Protein AF-A0A7X5N289-F1 (afdb_monomer)

Radius of gyration: 27.24 Å; Cα contacts (8 Å, |Δi|>4): 244; chains: 1; bounding box: 62×36×80 Å

Foldseek 3Di:
DLVVVVVVVDDLDVVVDPPVRSVVNVVVVDDVVVPDDDDDPDDDDKDKDKDKDKDWDDDPQKIKIKIKIKMKTKDKDKDKDWDWDWDDDDPDIDTPDIDIKIKMKIKIKMKMKMKMWMDHDPDIDIDMDIDMDIDMDMDMDD

Organism: Xanthomonas perforans (NCBI:txid442694)

pLDDT: mean 88.44, std 9.18, range [63.44, 98.38]

Solvent-accessible surface area (backbone atoms only — not comparable to full-atom values): 8383 Å² total; per-residue (Å²): 92,44,68,57,46,60,73,62,74,56,69,95,43,83,90,75,37,53,77,64,51,51,53,48,26,57,56,62,65,65,52,62,85,81,72,62,77,84,85,68,99,66,85,69,78,68,44,79,51,71,52,73,53,71,52,71,49,79,58,88,80,25,38,43,35,41,38,39,38,40,35,40,39,38,45,66,47,78,49,72,51,76,52,72,44,74,39,76,60,85,97,41,81,43,75,76,40,81,43,64,34,40,36,42,36,40,42,38,37,39,40,40,36,45,35,40,37,40,35,47,89,93,45,75,49,77,49,76,50,78,47,79,47,77,49,78,48,77,50,77,50,112

Nearest PDB structures (foldseek):
  6i97-assembly1_A  TM=5.816E-01  e=2.421E-02  Pseudomonas aeruginosa
  8b0g-assembly1_C  TM=4.126E-01  e=2.813E-03  Homo sapiens
  8egr-assembly1_J  TM=2.719E-01  e=1.502E-03  Staphylococcus phage Andhra
  8b0g-assembly1_B  TM=2.665E-01  e=1.691E-02  Homo sapiens
  6h03-assembly1_G  TM=2.920E-01  e=8.496E-02  Homo sapiens

Structure (mmCIF, N/CA/C/O backbone):
data_AF-A0A7X5N289-F1
#
_entry.id   AF-A0A7X5N289-F1
#
loop_
_atom_site.group_PDB
_atom_site.id
_atom_site.type_symbol
_atom_site.label_atom_id
_atom_site.label_alt_id
_atom_site.label_comp_id
_atom_site.label_asym_id
_atom_site.label_entity_id
_atom_site.label_seq_id
_atom_site.pdbx_PDB_ins_code
_atom_site.Cartn_x
_atom_site.Cartn_y
_atom_site.Cartn_z
_atom_site.occupancy
_atom_site.B_iso_or_equiv
_atom_site.auth_seq_id
_atom_site.auth_comp_id
_atom_site.auth_asym_id
_atom_site.auth_atom_id
_atom_site.pdbx_PDB_model_num
ATOM 1 N N . ALA A 1 1 ? 25.497 -12.164 5.743 1.00 77.75 1 ALA A N 1
ATOM 2 C CA . ALA A 1 1 ? 26.517 -11.374 5.020 1.00 77.75 1 ALA A CA 1
ATOM 3 C C . ALA A 1 1 ? 26.278 -9.872 5.138 1.00 77.75 1 ALA A C 1
ATOM 5 O O . ALA A 1 1 ? 26.993 -9.238 5.897 1.00 77.75 1 ALA A O 1
ATOM 6 N N . LEU A 1 2 ? 25.279 -9.290 4.454 1.00 82.00 2 LEU A N 1
ATOM 7 C CA . LEU A 1 2 ? 24.956 -7.862 4.608 1.00 82.00 2 LEU A CA 1
ATOM 8 C C . LEU A 1 2 ? 24.579 -7.494 6.050 1.00 82.00 2 LEU A C 1
ATOM 10 O O . LEU A 1 2 ? 25.126 -6.541 6.592 1.00 82.00 2 LEU A O 1
ATOM 14 N N . ARG A 1 3 ? 23.694 -8.274 6.689 1.00 83.56 3 ARG A N 1
ATOM 15 C CA . ARG A 1 3 ? 23.309 -8.067 8.097 1.00 83.56 3 ARG A CA 1
ATOM 16 C C . ARG A 1 3 ? 24.531 -8.075 9.023 1.00 83.56 3 ARG A C 1
ATOM 18 O O . ARG A 1 3 ? 24.671 -7.168 9.831 1.00 83.56 3 ARG A O 1
ATOM 25 N N . ASP A 1 4 ? 25.435 -9.031 8.840 1.00 85.25 4 ASP A N 1
ATOM 26 C CA . ASP A 1 4 ? 26.655 -9.162 9.652 1.00 85.25 4 ASP A CA 1
ATOM 27 C C . ASP A 1 4 ? 27.635 -8.002 9.396 1.00 85.25 4 ASP A C 1
ATOM 29 O O . ASP A 1 4 ? 28.264 -7.495 10.321 1.00 85.25 4 ASP A O 1
ATOM 33 N N . ALA A 1 5 ? 27.728 -7.519 8.151 1.00 86.31 5 ALA A N 1
ATOM 34 C CA . ALA A 1 5 ? 28.520 -6.340 7.808 1.00 86.31 5 ALA A CA 1
ATOM 35 C C . ALA A 1 5 ? 27.954 -5.062 8.451 1.00 86.31 5 ALA A C 1
ATOM 37 O O . ALA A 1 5 ? 28.720 -4.288 9.022 1.00 86.31 5 ALA A O 1
ATOM 38 N N . ILE A 1 6 ? 26.628 -4.879 8.434 1.00 86.31 6 ILE A N 1
ATOM 39 C CA . ILE A 1 6 ? 25.939 -3.765 9.106 1.00 86.31 6 ILE A CA 1
ATOM 40 C C . ILE A 1 6 ? 26.153 -3.838 10.622 1.00 86.31 6 ILE A C 1
ATOM 42 O O . ILE A 1 6 ? 26.525 -2.843 11.237 1.00 86.31 6 ILE A O 1
ATOM 46 N N . GLN A 1 7 ? 25.982 -5.022 11.219 1.00 89.88 7 GLN A N 1
ATOM 47 C CA . GLN A 1 7 ? 26.212 -5.248 12.650 1.00 89.88 7 GLN A CA 1
ATOM 48 C C . GLN A 1 7 ? 27.662 -4.990 13.061 1.00 89.88 7 GLN A C 1
ATOM 50 O O . GLN A 1 7 ? 27.909 -4.570 14.187 1.00 89.88 7 GLN A O 1
ATOM 55 N N . SER A 1 8 ? 28.622 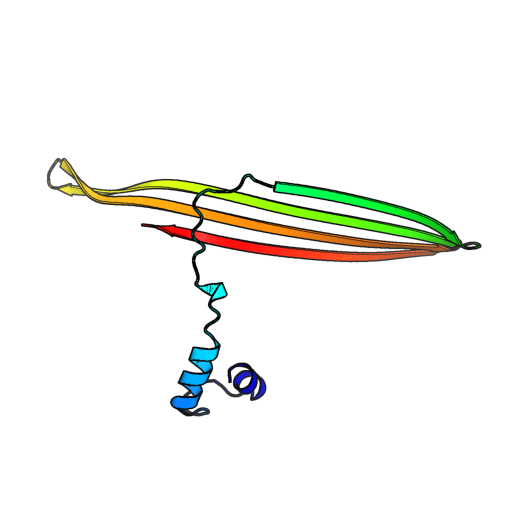-5.201 12.156 1.00 88.88 8 SER A N 1
ATOM 56 C CA . SER A 1 8 ? 30.030 -4.942 12.448 1.00 88.88 8 SER A CA 1
ATOM 57 C C . SER A 1 8 ? 30.363 -3.454 12.608 1.00 88.88 8 SER A C 1
ATOM 59 O O . SER A 1 8 ? 31.431 -3.142 13.124 1.00 88.88 8 SER A O 1
ATOM 61 N N . GLY A 1 9 ? 29.508 -2.536 12.130 1.00 88.62 9 GLY A N 1
ATOM 62 C CA . GLY A 1 9 ? 29.733 -1.084 12.191 1.00 88.62 9 GLY A CA 1
ATOM 63 C C . GLY A 1 9 ? 30.957 -0.580 11.412 1.00 88.62 9 GLY A C 1
ATOM 64 O O . GLY A 1 9 ? 31.253 0.613 11.424 1.00 88.62 9 GLY A O 1
ATOM 65 N N . ARG A 1 10 ? 31.686 -1.469 10.728 1.00 89.12 10 ARG A N 1
ATOM 66 C CA . ARG A 1 10 ? 32.875 -1.135 9.944 1.00 89.12 10 ARG A CA 1
ATOM 67 C C . ARG A 1 10 ? 32.477 -0.695 8.546 1.00 89.12 10 ARG A C 1
ATOM 69 O O . ARG A 1 10 ? 31.540 -1.227 7.950 1.00 89.12 10 ARG A O 1
ATOM 76 N N . ARG A 1 11 ? 33.240 0.245 7.989 1.00 88.38 11 ARG A N 1
ATOM 77 C CA . ARG A 1 11 ? 33.082 0.660 6.595 1.00 88.38 11 ARG A CA 1
ATOM 78 C C . ARG A 1 11 ? 33.285 -0.547 5.676 1.00 88.38 11 ARG A C 1
ATOM 80 O O . ARG A 1 11 ? 34.263 -1.273 5.817 1.00 88.38 11 ARG A O 1
ATOM 87 N N . VAL A 1 12 ? 32.371 -0.754 4.729 1.00 87.62 12 VAL A N 1
ATOM 88 C CA . VAL A 1 12 ? 32.485 -1.835 3.740 1.00 87.62 12 VAL A CA 1
ATOM 89 C C . VAL A 1 12 ? 33.509 -1.429 2.680 1.00 87.62 12 VAL A C 1
ATOM 91 O O . VAL A 1 12 ? 33.178 -0.802 1.677 1.00 87.62 12 VAL A O 1
ATOM 94 N N . ASP A 1 13 ? 34.773 -1.748 2.939 1.00 90.44 13 ASP A N 1
ATOM 95 C CA . ASP A 1 13 ? 35.913 -1.483 2.067 1.00 90.44 13 ASP A CA 1
ATOM 96 C C . ASP A 1 13 ? 36.961 -2.606 2.145 1.00 90.44 13 ASP A C 1
ATOM 98 O O . ASP A 1 13 ? 36.857 -3.532 2.950 1.00 90.44 13 ASP A O 1
ATOM 102 N N . LEU A 1 14 ? 37.998 -2.513 1.307 1.00 89.00 14 LEU A N 1
ATOM 103 C CA . LEU A 1 14 ? 39.104 -3.478 1.287 1.00 89.00 14 LEU A CA 1
ATOM 104 C C . LEU A 1 14 ? 40.037 -3.386 2.507 1.00 89.00 14 LEU A C 1
ATOM 106 O O . LEU A 1 14 ? 40.925 -4.224 2.640 1.00 89.00 14 LEU A O 1
ATOM 110 N N . GLY A 1 15 ? 39.869 -2.379 3.370 1.00 88.81 15 GLY A N 1
ATOM 111 C CA . GLY A 1 15 ? 40.617 -2.254 4.623 1.00 88.81 15 GLY A CA 1
ATOM 112 C C . GLY A 1 15 ? 39.997 -3.067 5.761 1.00 88.81 15 GLY A C 1
ATOM 113 O O . GLY A 1 15 ? 40.715 -3.542 6.635 1.00 88.81 15 GLY A O 1
ATOM 114 N N . SER A 1 16 ? 38.676 -3.261 5.731 1.00 88.12 16 SER A N 1
ATOM 115 C CA . SER A 1 16 ? 37.915 -3.929 6.797 1.00 88.12 16 SER A CA 1
ATOM 116 C C . SER A 1 16 ? 37.364 -5.303 6.397 1.00 88.12 16 SER A C 1
ATOM 118 O O . SER A 1 16 ? 37.020 -6.101 7.273 1.00 88.12 16 SER A O 1
ATOM 120 N N . PHE A 1 17 ? 37.267 -5.585 5.092 1.00 91.19 17 PHE A N 1
ATOM 121 C CA . PHE A 1 17 ? 36.680 -6.805 4.534 1.00 91.19 17 PHE A CA 1
ATOM 122 C C . PHE A 1 17 ? 37.514 -7.360 3.372 1.00 91.19 17 PHE A C 1
ATOM 124 O O . PHE A 1 17 ? 38.082 -6.614 2.573 1.00 91.19 17 PHE A O 1
ATOM 131 N N . SER A 1 18 ? 37.553 -8.689 3.230 1.00 92.62 18 SER A N 1
ATOM 132 C CA . SER A 1 18 ? 38.213 -9.321 2.083 1.00 92.62 18 SER A CA 1
ATOM 133 C C . SER A 1 18 ? 37.422 -9.095 0.785 1.00 92.62 18 SER A C 1
ATOM 135 O O . SER A 1 18 ? 36.217 -8.834 0.790 1.00 92.62 18 SER A O 1
ATOM 137 N N . ARG A 1 19 ? 38.066 -9.270 -0.377 1.00 92.69 19 ARG A N 1
ATOM 138 C CA . ARG A 1 19 ? 37.372 -9.222 -1.683 1.00 92.69 19 ARG A CA 1
ATOM 139 C C . ARG A 1 19 ? 36.256 -10.264 -1.796 1.00 92.69 19 ARG A C 1
ATOM 141 O O . ARG A 1 19 ? 35.304 -10.078 -2.552 1.00 92.69 19 ARG A O 1
ATOM 148 N N . GLU A 1 20 ? 36.384 -11.393 -1.106 1.00 92.19 20 GLU A N 1
ATOM 149 C CA . GLU A 1 20 ? 35.335 -12.410 -1.068 1.00 92.19 20 GLU A CA 1
ATOM 150 C C . GLU A 1 20 ? 34.145 -11.948 -0.225 1.00 92.19 20 GLU A C 1
ATOM 152 O O . GLU A 1 20 ? 33.005 -12.058 -0.681 1.00 92.19 20 GLU A O 1
ATOM 157 N N . ASP A 1 21 ? 34.408 -11.348 0.938 1.00 90.81 21 ASP A N 1
ATO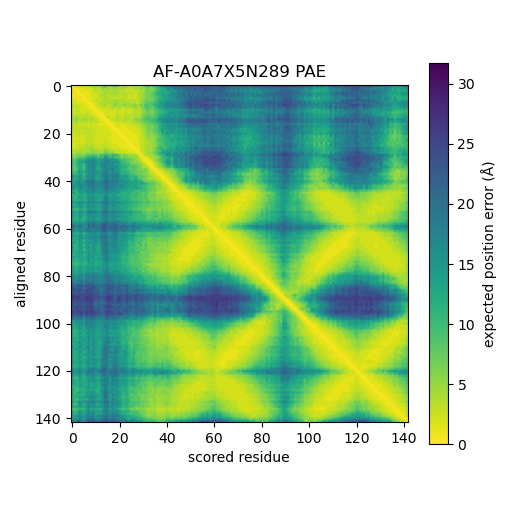M 158 C CA . ASP A 1 21 ? 33.378 -10.760 1.795 1.00 90.81 21 ASP A CA 1
ATOM 159 C C . ASP A 1 21 ? 32.607 -9.671 1.065 1.00 90.81 21 ASP A C 1
ATOM 161 O O . ASP A 1 21 ? 31.383 -9.714 1.044 1.00 90.81 21 ASP A O 1
ATOM 165 N N . ILE A 1 22 ? 33.296 -8.748 0.389 1.00 90.50 22 ILE A N 1
ATOM 166 C CA . ILE A 1 22 ? 32.646 -7.673 -0.370 1.00 90.50 22 ILE A CA 1
ATOM 167 C C . ILE A 1 22 ? 31.767 -8.245 -1.488 1.00 90.50 22 ILE A C 1
ATOM 169 O O . ILE A 1 22 ? 30.633 -7.806 -1.657 1.00 90.50 22 ILE A O 1
ATOM 173 N N . ARG A 1 23 ? 32.221 -9.274 -2.218 1.00 89.31 23 ARG A N 1
ATOM 174 C CA . ARG A 1 23 ? 31.391 -9.948 -3.238 1.00 89.31 23 ARG A CA 1
ATOM 175 C C . ARG A 1 23 ? 30.187 -10.663 -2.630 1.00 89.31 23 ARG A C 1
ATOM 177 O O . ARG A 1 23 ? 29.123 -10.711 -3.243 1.00 89.31 23 ARG A O 1
ATOM 184 N N . ARG A 1 24 ? 30.340 -11.260 -1.450 1.00 89.38 24 ARG A N 1
ATOM 185 C CA . ARG A 1 24 ? 29.259 -11.936 -0.724 1.00 89.38 24 ARG A CA 1
ATOM 186 C C . ARG A 1 24 ? 28.248 -10.928 -0.164 1.00 89.38 24 ARG A C 1
ATOM 188 O O . ARG A 1 24 ? 27.052 -11.150 -0.316 1.00 89.38 24 ARG A O 1
ATOM 195 N N . ILE A 1 25 ? 28.712 -9.807 0.388 1.00 88.56 25 ILE A N 1
ATOM 196 C CA . ILE A 1 25 ? 27.889 -8.666 0.815 1.00 88.56 25 ILE A CA 1
ATOM 197 C C . ILE A 1 25 ? 27.137 -8.091 -0.392 1.00 88.56 25 ILE A C 1
ATOM 199 O O . ILE A 1 25 ? 25.916 -7.974 -0.339 1.00 88.56 25 ILE A O 1
ATOM 203 N N . GLY A 1 26 ? 27.837 -7.839 -1.503 1.00 86.19 26 GLY A N 1
ATOM 204 C CA . GLY A 1 26 ? 27.264 -7.335 -2.751 1.00 86.19 26 GLY A CA 1
ATOM 205 C C . GLY A 1 26 ? 26.187 -8.250 -3.333 1.00 86.19 26 GLY A C 1
ATOM 206 O O . GLY A 1 26 ? 25.119 -7.782 -3.705 1.00 86.19 26 GLY A O 1
ATOM 207 N N . ARG A 1 27 ? 26.403 -9.571 -3.329 1.00 84.94 27 ARG A N 1
ATOM 208 C CA . ARG A 1 27 ? 25.363 -10.534 -3.728 1.00 84.94 27 ARG A CA 1
ATOM 209 C C . ARG A 1 27 ? 24.177 -10.557 -2.768 1.00 84.94 27 ARG A C 1
ATOM 211 O O . ARG A 1 27 ? 23.057 -10.727 -3.220 1.00 84.94 27 ARG A O 1
ATOM 218 N N . SER A 1 28 ? 24.391 -10.345 -1.470 1.00 84.44 28 SER A N 1
ATOM 219 C CA . SER A 1 28 ? 23.285 -10.243 -0.506 1.00 84.44 28 SER A CA 1
ATOM 220 C C . SER A 1 28 ? 22.515 -8.917 -0.553 1.00 84.44 28 SER A C 1
ATOM 222 O O . SER A 1 28 ? 21.495 -8.812 0.116 1.00 84.44 28 SER A O 1
ATOM 224 N N . LEU A 1 29 ? 22.972 -7.925 -1.331 1.00 79.25 29 LEU A N 1
ATOM 225 C CA . LEU A 1 29 ? 22.175 -6.743 -1.694 1.00 79.25 29 LEU A CA 1
ATOM 226 C C . LEU A 1 29 ? 21.201 -7.031 -2.847 1.00 79.25 29 LEU A C 1
ATOM 228 O O . LEU A 1 29 ? 20.346 -6.200 -3.143 1.00 79.25 29 LEU A O 1
ATOM 232 N N . ASN A 1 30 ? 21.338 -8.175 -3.525 1.00 74.25 30 ASN A N 1
ATOM 233 C CA . ASN A 1 30 ? 20.470 -8.557 -4.627 1.00 74.25 30 ASN A CA 1
ATOM 234 C C . ASN A 1 30 ? 19.115 -9.022 -4.075 1.00 74.25 30 ASN A C 1
ATOM 236 O O . ASN A 1 30 ? 18.920 -10.200 -3.786 1.00 74.25 30 ASN A O 1
ATOM 240 N N . ASP A 1 31 ? 18.192 -8.082 -3.900 1.00 68.94 31 ASP A N 1
ATOM 241 C CA . ASP A 1 31 ? 16.778 -8.404 -3.770 1.00 68.94 31 ASP A CA 1
ATOM 242 C C . ASP A 1 31 ? 16.158 -8.354 -5.165 1.00 68.94 31 ASP A C 1
ATOM 244 O O . ASP A 1 31 ? 16.034 -7.290 -5.779 1.00 68.94 31 ASP A O 1
ATOM 248 N N . ALA A 1 32 ? 15.791 -9.524 -5.686 1.00 63.44 32 ALA A N 1
ATOM 249 C CA . ALA A 1 32 ? 15.145 -9.637 -6.985 1.00 63.44 32 ALA A CA 1
ATOM 250 C C . ALA A 1 32 ? 13.871 -8.772 -7.060 1.00 63.44 32 ALA A C 1
ATOM 252 O O . ALA A 1 32 ? 13.573 -8.214 -8.114 1.00 63.44 32 ALA A O 1
ATOM 253 N N . ASN A 1 33 ? 13.164 -8.551 -5.944 1.00 64.81 33 ASN A N 1
ATOM 254 C CA . ASN A 1 33 ? 11.970 -7.702 -5.930 1.00 64.81 33 ASN A CA 1
ATOM 255 C C . ASN A 1 33 ? 12.252 -6.230 -6.267 1.00 64.81 33 ASN A C 1
ATOM 257 O O . ASN A 1 33 ? 11.319 -5.516 -6.636 1.00 64.81 33 ASN A O 1
ATOM 261 N N . LEU A 1 34 ? 13.509 -5.778 -6.171 1.00 63.91 34 LEU A N 1
ATOM 262 C CA . LEU A 1 34 ? 13.911 -4.405 -6.488 1.00 63.91 34 LEU A CA 1
ATOM 263 C C . LEU A 1 34 ? 14.201 -4.177 -7.979 1.00 63.91 34 LEU A C 1
ATOM 265 O O . LEU A 1 34 ? 14.241 -3.026 -8.410 1.00 63.91 34 LEU A O 1
ATOM 269 N N . TYR A 1 35 ? 14.395 -5.240 -8.769 1.00 68.81 35 TYR A N 1
ATOM 270 C CA . TYR A 1 35 ? 14.808 -5.123 -10.177 1.00 68.81 35 TYR A CA 1
ATOM 271 C C . TYR A 1 35 ? 14.001 -5.988 -11.152 1.00 68.81 35 TYR A C 1
ATOM 273 O O . TYR A 1 35 ? 14.193 -5.873 -12.361 1.00 68.81 35 TYR A O 1
ATOM 281 N N . VAL A 1 36 ? 13.097 -6.845 -10.667 1.00 71.56 36 VAL A N 1
ATOM 282 C CA . VAL A 1 36 ? 12.231 -7.647 -11.539 1.00 71.56 36 VAL A CA 1
ATOM 283 C C . VAL A 1 36 ? 11.076 -6.789 -12.053 1.00 71.56 36 VAL A C 1
ATOM 285 O O . VAL A 1 36 ? 10.237 -6.299 -11.290 1.00 71.56 36 VAL A O 1
ATOM 288 N N . LEU A 1 37 ? 11.021 -6.640 -13.375 1.00 73.12 37 LEU A N 1
ATOM 289 C CA . LEU A 1 37 ? 9.848 -6.128 -14.069 1.00 73.12 37 LEU A CA 1
ATOM 290 C C . LEU A 1 37 ? 8.770 -7.213 -14.069 1.00 73.12 37 LEU A C 1
ATOM 292 O O . LEU A 1 37 ? 9.041 -8.370 -14.380 1.00 73.12 37 LEU A O 1
ATOM 296 N N . GLN A 1 38 ? 7.550 -6.839 -13.694 1.00 70.75 38 GLN A N 1
ATOM 297 C CA . GLN A 1 38 ? 6.401 -7.729 -13.812 1.00 70.75 38 GLN A CA 1
ATOM 298 C C . GLN A 1 38 ? 5.808 -7.575 -15.208 1.00 70.75 38 GLN A C 1
ATOM 300 O O . GLN A 1 38 ? 5.350 -6.491 -15.570 1.00 70.75 38 GLN A O 1
ATOM 305 N N . GLU A 1 39 ? 5.828 -8.660 -15.969 1.00 74.56 39 GLU A N 1
ATOM 306 C CA . GLU A 1 39 ? 5.111 -8.777 -17.231 1.00 74.56 39 GLU A CA 1
ATOM 307 C C . GLU A 1 39 ? 3.678 -9.240 -16.956 1.00 74.56 39 GLU A C 1
ATOM 309 O O . GLU A 1 39 ? 3.435 -10.080 -16.085 1.00 74.56 39 GLU A O 1
ATOM 314 N N . LYS A 1 40 ? 2.717 -8.637 -17.652 1.00 74.06 40 LYS A N 1
ATOM 315 C CA . LYS A 1 40 ? 1.302 -8.970 -17.524 1.00 74.06 40 LYS A CA 1
ATOM 316 C C . LYS A 1 40 ? 0.617 -8.753 -18.869 1.00 74.06 40 LYS A C 1
ATOM 318 O O . LYS A 1 40 ? 0.812 -7.705 -19.478 1.00 74.06 40 LYS A O 1
ATOM 323 N N . ASP A 1 41 ? -0.221 -9.704 -19.276 1.00 78.12 41 ASP A N 1
ATOM 324 C CA . ASP A 1 41 ? -0.908 -9.685 -20.579 1.00 78.12 41 ASP A CA 1
ATOM 325 C C . ASP A 1 41 ? -1.912 -8.532 -20.722 1.00 78.12 41 ASP A C 1
ATOM 327 O O . ASP A 1 41 ? -2.250 -8.109 -21.826 1.00 78.12 41 ASP A O 1
ATOM 331 N N . SER A 1 42 ? -2.414 -8.010 -19.601 1.00 82.12 42 SER A N 1
ATOM 332 C CA . SER A 1 42 ? -3.317 -6.863 -19.577 1.00 82.12 42 SER A CA 1
ATOM 333 C C . SER A 1 42 ? -3.207 -6.066 -18.280 1.00 82.12 42 SER A C 1
ATOM 335 O O . SER A 1 42 ? -2.907 -6.588 -17.201 1.00 82.12 42 SER A O 1
ATOM 337 N N . ILE A 1 43 ? -3.465 -4.765 -18.384 1.00 85.38 43 ILE A N 1
ATOM 338 C CA . ILE A 1 43 ? -3.539 -3.871 -17.231 1.00 85.38 43 ILE A CA 1
ATOM 339 C C . ILE A 1 43 ? -4.880 -4.100 -16.527 1.00 85.38 43 ILE A C 1
ATOM 341 O O . ILE A 1 43 ? -5.923 -4.153 -17.175 1.00 85.38 43 ILE A O 1
ATOM 345 N N . ALA A 1 44 ? -4.844 -4.288 -15.205 1.00 86.88 44 ALA A N 1
ATOM 346 C CA . ALA A 1 44 ? -6.069 -4.425 -14.419 1.00 86.88 44 ALA A CA 1
ATOM 347 C C . ALA A 1 44 ? -6.803 -3.076 -14.333 1.00 86.88 44 ALA A C 1
ATOM 349 O O . ALA A 1 44 ? -6.156 -2.037 -14.463 1.00 86.88 44 ALA A O 1
ATOM 350 N N . PRO A 1 45 ? -8.127 -3.074 -14.096 1.00 89.75 45 PRO A N 1
ATOM 351 C CA . PRO A 1 45 ? -8.832 -1.843 -13.777 1.00 89.75 45 PRO A CA 1
ATOM 352 C C . PRO A 1 45 ? -8.323 -1.253 -12.459 1.00 89.75 45 PRO A C 1
ATOM 354 O O . PRO A 1 45 ? -7.817 -1.975 -11.592 1.00 89.75 45 PRO A O 1
ATOM 357 N N . ASP A 1 46 ? -8.522 0.052 -12.308 1.00 94.44 46 ASP A N 1
ATOM 358 C CA . ASP A 1 46 ? -8.288 0.735 -11.043 1.00 94.44 46 ASP A CA 1
ATOM 359 C C . ASP A 1 46 ? -9.276 0.223 -9.990 1.00 94.44 46 ASP A C 1
ATOM 361 O O . ASP A 1 46 ? -10.468 0.042 -10.260 1.00 94.44 46 ASP A O 1
ATOM 365 N N . VAL A 1 47 ? -8.776 -0.021 -8.780 1.00 96.38 47 VAL A N 1
ATOM 366 C CA . VAL A 1 47 ? -9.580 -0.496 -7.651 1.00 96.38 47 VAL A CA 1
ATOM 367 C C . VAL A 1 47 ? -9.422 0.472 -6.495 1.00 96.38 47 VAL A C 1
ATOM 369 O O . VAL A 1 47 ? -8.311 0.752 -6.058 1.00 96.38 47 VAL A O 1
ATOM 372 N N . ASN A 1 48 ? -10.550 0.938 -5.970 1.00 96.44 48 ASN A N 1
ATOM 373 C CA . ASN A 1 48 ? -10.614 1.736 -4.756 1.00 96.44 48 ASN A CA 1
ATOM 374 C C . ASN A 1 48 ? -11.685 1.144 -3.845 1.00 96.44 48 ASN A C 1
ATOM 376 O O . ASN A 1 48 ? -12.848 1.034 -4.239 1.00 96.44 48 ASN A O 1
ATOM 380 N N . VAL A 1 49 ? -11.286 0.739 -2.645 1.00 97.69 49 VAL A N 1
ATOM 381 C CA . VAL A 1 49 ? -12.204 0.263 -1.615 1.00 97.69 49 VAL A CA 1
ATOM 382 C C . VAL A 1 49 ? -11.818 0.908 -0.299 1.00 97.69 49 VAL A C 1
ATOM 384 O O . VAL A 1 49 ? -10.680 0.802 0.149 1.00 97.69 49 VAL A O 1
ATOM 387 N N . GLY A 1 50 ? -12.787 1.540 0.349 1.00 97.12 50 GLY A N 1
ATOM 388 C CA . GLY A 1 50 ? -12.614 2.144 1.659 1.00 97.12 50 GLY A CA 1
ATOM 389 C C . GLY A 1 50 ? -13.813 1.878 2.549 1.00 97.12 50 GLY A C 1
ATOM 390 O O . GLY A 1 50 ? -14.932 1.683 2.074 1.00 97.12 50 GLY A O 1
ATOM 391 N N . GLY A 1 51 ? -13.570 1.869 3.852 1.00 97.94 51 GLY A N 1
ATOM 392 C CA . GLY A 1 51 ? -14.607 1.675 4.847 1.00 97.94 51 GLY A CA 1
ATOM 393 C C . GLY A 1 51 ? -14.222 2.269 6.190 1.00 97.94 51 GLY A C 1
ATOM 394 O O . GLY A 1 51 ? -13.046 2.415 6.527 1.00 97.94 51 GLY A O 1
ATOM 395 N N . SER A 1 52 ? -15.245 2.594 6.969 1.00 97.88 52 SER A N 1
ATOM 396 C CA . SER A 1 52 ? -15.104 3.054 8.342 1.00 97.88 52 SER A CA 1
ATOM 397 C C . SER A 1 52 ? -16.136 2.378 9.225 1.00 97.88 52 SER A C 1
ATOM 399 O O . SER A 1 52 ? -17.287 2.216 8.819 1.00 97.88 52 SER A O 1
ATOM 401 N N . ALA A 1 53 ? -15.744 2.043 10.445 1.00 98.19 53 ALA A N 1
ATOM 402 C CA . ALA A 1 53 ? -16.637 1.541 11.473 1.00 98.19 53 ALA A CA 1
ATOM 403 C C . ALA A 1 53 ? -16.327 2.248 12.788 1.00 98.19 53 ALA A C 1
ATOM 405 O O . ALA A 1 53 ? -15.172 2.538 13.095 1.00 98.19 53 ALA A O 1
ATOM 406 N N . GLY A 1 54 ? -17.362 2.519 13.570 1.00 97.50 54 GLY A N 1
ATOM 407 C CA . GLY A 1 54 ? -17.217 3.120 14.883 1.00 97.50 54 GLY A CA 1
ATOM 408 C C . GLY A 1 54 ? -18.207 2.514 15.855 1.00 97.50 54 GLY A C 1
ATOM 409 O O . GLY A 1 54 ? -19.288 2.075 15.464 1.00 97.50 54 GLY A O 1
ATOM 410 N N . TYR A 1 55 ? -17.821 2.477 17.120 1.00 97.62 55 TYR A N 1
ATOM 411 C CA . TYR A 1 55 ? -18.678 2.015 18.195 1.00 97.62 55 TYR A CA 1
ATOM 412 C C . TYR A 1 55 ? -18.418 2.833 19.451 1.00 97.62 55 TYR A C 1
ATOM 414 O O . TYR A 1 55 ? -17.292 3.259 19.705 1.00 97.62 55 TYR A O 1
ATOM 422 N N . SER A 1 56 ? -19.460 3.037 20.247 1.00 96.94 56 SER A N 1
ATOM 423 C CA . SER A 1 56 ? -19.326 3.625 21.570 1.00 96.94 56 SER A CA 1
ATOM 424 C C . SER A 1 56 ? -20.147 2.846 22.574 1.00 96.94 56 SER A C 1
ATOM 426 O O . SER A 1 56 ? -21.258 2.426 22.259 1.00 96.94 56 SER A O 1
ATOM 428 N N . MET A 1 57 ? -19.621 2.712 23.783 1.00 96.69 57 MET A N 1
ATOM 429 C CA . MET A 1 57 ? -20.315 2.089 24.899 1.00 96.69 57 MET A CA 1
ATOM 430 C C . MET A 1 57 ? -20.129 2.901 26.172 1.00 96.69 57 MET A C 1
ATOM 432 O O . MET A 1 57 ? -19.062 3.476 26.402 1.00 96.69 57 MET A O 1
ATOM 436 N N . ASP A 1 58 ? -21.159 2.890 27.006 1.00 96.50 58 ASP A N 1
ATOM 437 C CA . ASP A 1 58 ? -21.095 3.414 28.362 1.00 96.50 58 ASP A CA 1
ATOM 438 C C . ASP A 1 58 ? -20.580 2.311 29.304 1.00 96.50 58 ASP A C 1
ATOM 440 O O . ASP A 1 58 ? -21.056 1.174 29.287 1.00 96.50 58 ASP A O 1
ATOM 444 N N . VAL A 1 59 ? -19.572 2.639 30.111 1.00 92.44 59 VAL A N 1
ATOM 445 C CA . VAL A 1 59 ? -18.923 1.765 31.095 1.00 92.44 59 VAL A CA 1
ATOM 446 C C . VAL A 1 59 ? -18.931 2.479 32.446 1.00 92.44 59 VAL A C 1
ATOM 448 O O . VAL A 1 59 ? -18.013 3.223 32.793 1.00 92.44 59 VAL A O 1
ATOM 451 N N . GLY A 1 60 ? -19.997 2.261 33.218 1.00 91.81 60 GLY A N 1
ATOM 452 C CA . GLY A 1 60 ? -20.221 2.963 34.483 1.00 91.81 60 GLY A CA 1
ATOM 453 C C . GLY A 1 60 ? -20.475 4.453 34.251 1.00 91.81 60 GLY A C 1
ATOM 454 O O . GLY A 1 60 ? -21.393 4.816 33.526 1.00 91.81 60 GLY A O 1
ATOM 455 N N . GLU A 1 61 ? -19.649 5.310 34.852 1.00 93.56 61 GLU A N 1
ATOM 456 C CA . GLU A 1 61 ? -19.681 6.770 34.646 1.00 93.56 61 GLU A CA 1
ATOM 457 C C . GLU A 1 61 ? -18.794 7.230 33.475 1.00 93.56 61 GLU A C 1
ATOM 459 O O . GLU A 1 61 ? -18.632 8.429 33.238 1.00 93.56 61 GLU A O 1
ATOM 464 N N . ALA A 1 62 ? -18.173 6.282 32.768 1.00 94.31 62 ALA A N 1
ATOM 465 C CA . ALA A 1 62 ? -17.295 6.560 31.648 1.00 94.31 62 ALA A CA 1
ATOM 466 C C . ALA A 1 62 ? -17.932 6.184 30.309 1.00 94.31 62 ALA A C 1
ATOM 468 O O . ALA A 1 62 ? -18.732 5.256 30.238 1.00 94.31 62 ALA A O 1
ATOM 469 N N . LYS A 1 63 ? -17.498 6.824 29.225 1.00 96.94 63 LYS A N 1
ATOM 470 C CA . LYS A 1 63 ? -17.848 6.451 27.854 1.00 96.94 63 LYS A CA 1
ATOM 471 C C . LYS A 1 63 ? -16.593 6.104 27.069 1.00 96.94 63 LYS A C 1
ATOM 473 O O . LYS A 1 63 ? -15.629 6.866 27.059 1.00 96.94 63 LYS A O 1
ATOM 478 N N . LEU A 1 64 ? -16.601 4.948 26.414 1.00 97.06 64 LEU A N 1
ATOM 479 C CA . LEU A 1 64 ? -15.531 4.503 25.527 1.00 97.06 64 LEU A CA 1
ATOM 480 C C . LEU A 1 64 ? -16.004 4.563 24.082 1.00 97.06 64 LEU A C 1
ATOM 4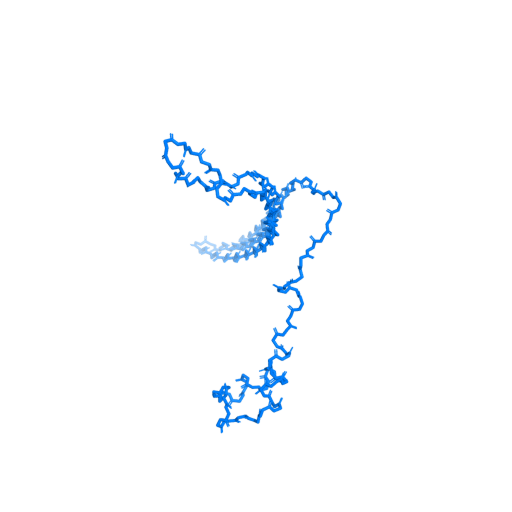82 O O . LEU A 1 64 ? -17.075 4.057 23.755 1.00 97.06 64 LEU A O 1
ATOM 486 N N . GLY A 1 65 ? -15.192 5.161 23.219 1.00 97.75 65 GLY A N 1
ATOM 487 C CA . GLY A 1 65 ? -15.402 5.232 21.781 1.00 97.75 65 GLY A CA 1
ATOM 488 C C . GLY A 1 65 ? -14.240 4.597 21.031 1.00 97.75 65 GLY A C 1
ATOM 489 O O . GLY A 1 65 ? -13.081 4.757 21.406 1.00 97.75 65 GLY A O 1
ATOM 490 N N . ILE A 1 66 ? -14.544 3.897 19.949 1.00 97.69 66 ILE A N 1
ATOM 491 C CA . ILE A 1 66 ? -13.566 3.399 18.987 1.00 97.69 66 ILE A CA 1
ATOM 492 C C . ILE A 1 66 ? -14.019 3.789 17.587 1.00 97.69 66 ILE A C 1
ATOM 494 O O . ILE A 1 66 ? -15.201 3.693 17.259 1.00 97.69 66 ILE A O 1
ATOM 498 N N . ILE A 1 67 ? -13.076 4.214 16.756 1.00 98.12 67 ILE A N 1
ATOM 499 C CA . ILE A 1 67 ? -13.280 4.406 15.324 1.00 98.12 67 ILE A CA 1
ATOM 500 C C . ILE A 1 67 ? -12.122 3.773 14.567 1.00 98.12 67 ILE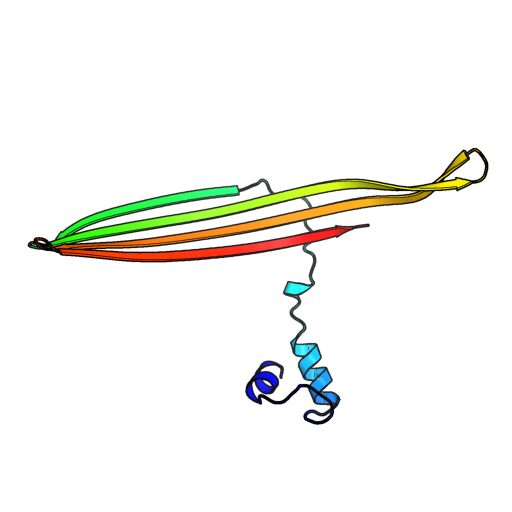 A C 1
ATOM 502 O O . ILE A 1 67 ? -10.959 3.974 14.904 1.00 98.12 67 ILE A O 1
ATOM 506 N N . ALA A 1 68 ? -12.439 3.005 13.539 1.00 98.19 68 ALA A N 1
ATOM 507 C CA . ALA A 1 68 ? -11.475 2.417 12.632 1.00 98.19 68 ALA A CA 1
ATOM 508 C C . ALA A 1 68 ? -11.823 2.824 11.203 1.00 98.19 68 ALA A C 1
ATOM 510 O O . ALA A 1 68 ? -12.990 2.813 10.809 1.00 98.19 68 ALA A O 1
ATOM 511 N N . VAL A 1 69 ? -10.807 3.178 10.426 1.00 98.38 69 VAL A N 1
ATOM 512 C CA . VAL A 1 69 ? -10.933 3.519 9.008 1.00 98.38 69 VAL A CA 1
ATOM 513 C C . VAL A 1 69 ? -9.851 2.771 8.254 1.00 98.38 69 VAL A C 1
ATOM 515 O O . VAL A 1 69 ? -8.707 2.738 8.699 1.00 98.38 69 VAL A O 1
ATOM 518 N N . ALA A 1 70 ? -10.192 2.182 7.117 1.00 98.12 70 ALA A N 1
ATOM 519 C CA . ALA A 1 70 ? -9.222 1.557 6.235 1.00 98.12 70 ALA A CA 1
ATOM 520 C C . ALA A 1 70 ? -9.566 1.846 4.775 1.00 98.12 70 ALA A C 1
ATOM 522 O O . ALA A 1 70 ? -10.741 1.899 4.409 1.00 98.12 70 ALA A O 1
ATOM 523 N N . SER A 1 71 ? -8.543 2.012 3.941 1.00 97.81 71 SER A N 1
ATOM 524 C CA . SER A 1 71 ? -8.704 2.078 2.490 1.00 97.81 71 SER A CA 1
ATOM 525 C C . SER A 1 71 ? -7.592 1.332 1.767 1.00 97.81 71 SER A C 1
ATOM 527 O O . SER A 1 71 ? -6.471 1.202 2.265 1.00 97.81 71 SER A O 1
ATOM 529 N N . TYR A 1 72 ? -7.929 0.844 0.583 1.00 97.69 72 TYR A N 1
ATOM 530 C CA . TYR A 1 72 ? -7.034 0.230 -0.376 1.00 97.69 72 TYR A CA 1
ATOM 531 C C . TYR A 1 72 ? -7.282 0.859 -1.744 1.00 97.69 72 TYR A C 1
ATOM 533 O O . TYR A 1 72 ? -8.409 0.864 -2.241 1.00 97.69 72 TYR A O 1
ATOM 541 N N . ASP A 1 73 ? -6.212 1.347 -2.352 1.00 97.00 73 ASP A N 1
ATOM 542 C CA . ASP A 1 73 ? -6.222 2.042 -3.626 1.00 97.00 73 ASP A CA 1
ATOM 543 C C . ASP A 1 73 ? -5.169 1.395 -4.536 1.00 97.00 73 ASP A C 1
ATOM 545 O O . ASP A 1 73 ? -4.020 1.209 -4.137 1.00 97.00 73 ASP A O 1
ATOM 549 N N . ASN A 1 74 ? -5.548 1.035 -5.757 1.00 95.56 74 ASN A N 1
ATOM 550 C CA . ASN A 1 74 ? -4.668 0.466 -6.771 1.00 95.56 74 ASN A CA 1
ATOM 551 C C . ASN A 1 74 ? -4.948 1.162 -8.102 1.00 95.56 74 ASN A C 1
ATOM 553 O O . ASN A 1 74 ? -6.034 1.006 -8.660 1.00 95.56 74 ASN A O 1
ATOM 557 N N . GLU A 1 75 ? -3.977 1.938 -8.572 1.00 95.31 75 GLU A N 1
ATOM 558 C CA . GLU A 1 75 ? -4.080 2.771 -9.768 1.00 95.31 75 GLU A CA 1
ATOM 559 C C . GLU A 1 75 ? -3.045 2.349 -10.813 1.00 95.31 75 GLU A C 1
ATOM 561 O O . GLU A 1 75 ? -1.838 2.275 -10.540 1.00 95.31 75 GLU A O 1
ATOM 566 N N . TRP A 1 76 ? -3.509 2.152 -12.045 1.00 93.38 76 TRP A N 1
ATOM 567 C CA . TRP A 1 76 ? -2.672 1.855 -13.193 1.00 93.38 76 TRP A CA 1
ATOM 568 C C . TRP A 1 76 ? -2.644 3.015 -14.178 1.00 93.38 76 TRP A C 1
ATOM 570 O O . TRP A 1 76 ? -3.662 3.550 -14.609 1.00 93.38 76 TRP A O 1
ATOM 580 N N . ARG A 1 77 ? -1.442 3.373 -14.631 1.00 92.56 77 ARG A N 1
ATOM 581 C CA . ARG A 1 77 ? -1.267 4.394 -15.664 1.00 92.56 77 ARG A CA 1
ATOM 582 C C . ARG A 1 77 ? -0.273 3.950 -16.718 1.00 92.56 77 ARG A C 1
ATOM 584 O O . ARG A 1 77 ? 0.922 3.860 -16.443 1.00 92.56 77 ARG A O 1
ATOM 591 N N . THR A 1 78 ? -0.756 3.786 -17.944 1.00 90.25 78 THR A N 1
ATOM 592 C CA . THR A 1 78 ? 0.085 3.554 -19.123 1.00 90.25 78 THR A CA 1
ATOM 593 C C . THR A 1 78 ? 0.172 4.827 -19.955 1.00 90.25 78 THR A C 1
ATOM 595 O O . THR A 1 78 ? -0.837 5.462 -20.258 1.00 90.25 78 THR A O 1
ATOM 598 N N . ARG A 1 79 ? 1.391 5.228 -20.317 1.00 89.62 79 ARG A N 1
ATOM 599 C CA . ARG A 1 79 ? 1.669 6.331 -21.237 1.00 89.62 79 ARG A CA 1
ATOM 600 C C . ARG A 1 79 ? 2.522 5.809 -22.378 1.00 89.62 79 ARG A C 1
ATOM 602 O O . ARG A 1 79 ? 3.605 5.287 -22.132 1.00 89.62 79 ARG A O 1
ATOM 609 N N . THR A 1 80 ? 2.053 6.007 -23.599 1.00 89.38 80 THR A N 1
ATOM 610 C CA . THR A 1 80 ? 2.823 5.776 -24.819 1.00 89.38 80 THR A CA 1
ATOM 611 C C . THR A 1 80 ? 3.070 7.099 -25.530 1.00 89.38 80 THR A C 1
ATOM 613 O O . THR A 1 80 ? 2.361 8.085 -25.300 1.00 89.38 80 THR A O 1
ATOM 616 N N . GLY A 1 81 ? 4.102 7.155 -26.360 1.00 86.88 81 GLY A N 1
ATOM 617 C CA . GLY A 1 81 ? 4.369 8.323 -27.183 1.00 86.88 81 GLY A CA 1
ATOM 618 C C . GLY A 1 81 ? 5.587 8.136 -28.067 1.00 86.88 81 GLY A C 1
ATOM 619 O O . GLY A 1 81 ? 6.294 7.138 -27.967 1.00 86.88 81 GLY A O 1
ATOM 620 N N . LYS A 1 82 ? 5.822 9.131 -28.918 1.00 86.00 82 LYS A N 1
ATOM 621 C CA . LYS A 1 82 ? 7.000 9.213 -29.775 1.00 86.00 82 LYS A CA 1
ATOM 622 C C . LYS A 1 82 ? 7.911 10.306 -29.262 1.00 86.00 82 LYS A C 1
ATOM 624 O O . LYS A 1 82 ? 7.451 11.421 -29.014 1.00 86.00 82 LYS A O 1
ATOM 629 N N . GLN A 1 83 ? 9.182 9.977 -29.091 1.00 81.06 83 GLN A N 1
ATOM 630 C CA . GLN A 1 83 ? 10.227 10.961 -28.872 1.00 81.06 83 GLN A CA 1
ATOM 631 C C . GLN A 1 83 ? 11.001 11.118 -30.176 1.00 81.06 83 GLN A C 1
ATOM 633 O O . GLN A 1 83 ? 11.504 10.137 -30.724 1.00 81.06 83 GLN A O 1
ATOM 638 N N . GLN A 1 84 ? 11.047 12.351 -30.672 1.00 84.88 84 GLN A N 1
ATOM 639 C CA . GLN A 1 84 ? 11.715 12.696 -31.915 1.00 84.88 84 GLN A CA 1
ATOM 640 C C . GLN A 1 84 ? 12.668 13.855 -31.662 1.00 84.88 84 GLN A C 1
ATOM 642 O O . GLN A 1 84 ? 12.234 14.922 -31.229 1.00 84.88 84 GLN A O 1
ATOM 647 N N . ASP A 1 85 ? 13.946 13.641 -31.956 1.00 81.44 85 ASP A N 1
ATOM 648 C CA . ASP A 1 85 ? 14.947 14.702 -31.952 1.00 81.44 85 ASP A CA 1
ATOM 649 C C . ASP A 1 85 ? 15.223 15.106 -33.401 1.00 81.44 85 ASP A C 1
ATOM 651 O O . ASP A 1 85 ? 15.681 14.295 -34.210 1.00 81.44 85 ASP A O 1
ATOM 655 N N . GLY A 1 86 ? 14.910 16.355 -33.740 1.00 78.69 86 GLY A N 1
ATOM 656 C CA . GLY A 1 86 ? 15.199 16.923 -35.054 1.00 78.69 86 GLY A CA 1
ATOM 657 C C . GLY A 1 86 ? 16.635 17.437 -35.135 1.00 78.69 86 GLY A C 1
ATOM 658 O O . GLY A 1 86 ? 17.133 18.051 -34.193 1.00 78.69 86 GLY A O 1
ATOM 659 N N . ILE A 1 87 ? 17.285 17.221 -36.273 1.00 78.50 87 ILE A N 1
ATOM 660 C CA . ILE A 1 87 ? 18.519 17.904 -36.665 1.00 78.50 87 ILE A CA 1
ATOM 661 C C . ILE A 1 87 ? 18.278 18.678 -37.955 1.00 78.50 87 ILE A C 1
ATOM 663 O O . ILE A 1 87 ? 17.489 18.275 -38.807 1.00 78.50 87 ILE A O 1
ATOM 667 N N . PHE A 1 88 ? 18.974 19.800 -38.101 1.00 76.94 88 PHE A N 1
ATOM 668 C CA . PHE A 1 88 ? 18.995 20.540 -39.355 1.00 76.94 88 PHE A CA 1
ATOM 669 C C . PHE A 1 88 ? 20.093 19.961 -40.248 1.00 76.94 88 PHE A C 1
ATOM 671 O O . PHE A 1 88 ? 21.262 19.937 -39.858 1.00 76.94 88 PHE A O 1
ATOM 678 N N . VAL A 1 89 ? 19.714 19.500 -41.437 1.00 75.75 89 VAL A N 1
ATOM 679 C CA . VAL A 1 89 ? 20.631 19.055 -42.490 1.00 75.75 89 VAL A CA 1
ATOM 680 C C . VAL A 1 89 ? 20.397 19.972 -43.689 1.00 75.75 89 VAL A C 1
ATOM 682 O O . VAL A 1 89 ? 19.436 19.803 -44.437 1.00 75.75 89 VAL A O 1
ATOM 685 N N . GLY A 1 90 ? 21.239 21.000 -43.833 1.00 78.50 90 GLY A N 1
ATOM 686 C CA . GLY A 1 90 ? 21.038 22.061 -44.830 1.00 78.50 90 GLY A CA 1
ATOM 687 C C . GLY A 1 90 ? 19.794 22.910 -44.534 1.00 78.50 90 GLY A C 1
ATOM 688 O O . GLY A 1 90 ? 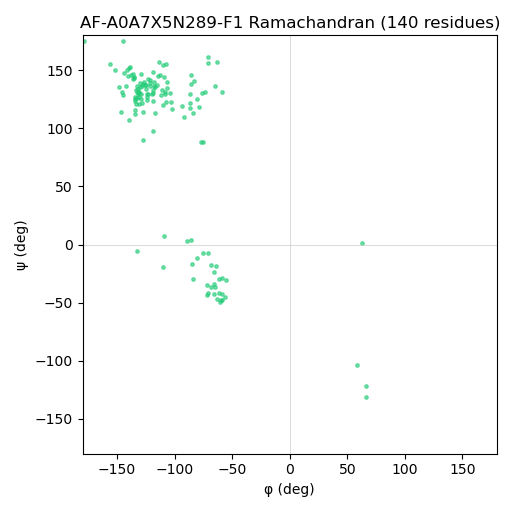19.605 23.338 -43.397 1.00 78.50 90 GLY A O 1
ATOM 689 N N . ASP A 1 91 ? 18.940 23.119 -45.542 1.00 76.94 91 ASP A N 1
ATOM 690 C CA . ASP A 1 91 ? 17.663 23.853 -45.424 1.00 76.94 91 ASP A CA 1
ATOM 691 C C . ASP A 1 91 ? 16.488 22.961 -44.964 1.00 76.94 91 ASP A C 1
ATOM 693 O O . ASP A 1 91 ? 15.340 23.406 -44.892 1.00 76.94 91 ASP A O 1
ATOM 697 N N . THR A 1 92 ? 16.754 21.687 -44.658 1.00 72.00 92 THR A N 1
ATOM 698 C CA . THR A 1 92 ? 15.750 20.684 -44.274 1.00 72.00 92 THR A CA 1
ATOM 699 C C . THR A 1 92 ? 15.913 20.220 -42.826 1.00 72.00 92 THR A C 1
ATOM 701 O O . THR A 1 92 ? 17.023 20.108 -42.306 1.00 72.00 92 THR A O 1
ATOM 704 N N . VAL A 1 93 ? 14.787 19.935 -42.164 1.00 74.00 93 VAL A N 1
ATOM 705 C CA . VAL A 1 93 ? 14.747 19.288 -40.843 1.00 74.00 93 VAL A CA 1
ATOM 706 C C . VAL A 1 93 ? 14.598 17.785 -41.047 1.00 74.00 93 VAL A C 1
ATOM 708 O O . VAL A 1 93 ? 13.597 17.337 -41.605 1.00 74.00 93 VAL A O 1
ATOM 711 N N . GLU A 1 94 ? 15.567 17.013 -40.567 1.00 75.38 94 GLU A N 1
ATOM 712 C CA . GLU A 1 94 ? 15.514 15.550 -40.520 1.00 75.38 94 GLU A CA 1
ATOM 713 C C . GLU A 1 94 ? 15.387 15.062 -39.072 1.00 75.38 94 GLU A C 1
ATOM 715 O O . GLU A 1 94 ? 15.799 15.737 -38.128 1.00 75.38 94 GLU A O 1
ATOM 720 N N . PHE A 1 95 ? 14.817 13.874 -38.870 1.00 68.50 95 PHE A N 1
ATOM 721 C CA . PHE A 1 95 ? 14.776 13.242 -37.551 1.00 68.50 95 PHE A CA 1
ATOM 722 C C . PHE A 1 95 ? 16.086 12.483 -37.304 1.00 68.50 95 PHE A C 1
ATOM 724 O O . PHE A 1 95 ? 16.348 11.474 -37.949 1.00 68.50 95 PHE A O 1
ATOM 731 N N . ASN A 1 96 ? 16.891 12.943 -36.347 1.00 66.56 96 ASN A N 1
ATOM 732 C CA . ASN A 1 96 ? 18.123 12.277 -35.906 1.00 66.56 96 ASN A CA 1
ATOM 733 C C . ASN A 1 96 ? 17.827 11.005 -35.103 1.00 66.56 96 ASN A C 1
ATOM 735 O O . ASN A 1 96 ? 18.561 10.023 -35.138 1.00 66.56 96 ASN A O 1
ATOM 739 N N . SER A 1 97 ? 16.738 11.039 -34.339 1.00 69.94 97 SER A N 1
ATOM 740 C CA . SER A 1 97 ? 16.345 9.974 -33.429 1.00 69.94 97 SER A CA 1
ATOM 741 C C . SER A 1 97 ? 14.815 9.910 -33.401 1.00 69.94 97 SER A C 1
ATOM 743 O O . SER A 1 97 ? 14.154 10.946 -33.322 1.00 69.94 97 SER A O 1
ATOM 745 N N . ASN A 1 98 ? 14.245 8.711 -33.553 1.00 76.88 98 ASN A N 1
ATOM 746 C CA . ASN A 1 98 ? 12.802 8.470 -33.502 1.00 76.88 98 ASN A CA 1
ATOM 747 C C . ASN A 1 98 ? 12.553 7.167 -32.744 1.00 76.88 98 ASN A C 1
ATOM 749 O O . ASN A 1 98 ? 12.823 6.089 -33.275 1.00 76.88 98 ASN A O 1
ATOM 753 N N . TYR A 1 99 ? 12.048 7.277 -31.519 1.00 78.69 99 TYR A N 1
ATOM 754 C CA . TYR A 1 99 ? 11.788 6.122 -30.665 1.00 78.69 99 TYR A CA 1
ATOM 755 C C . TYR A 1 99 ? 10.372 6.173 -30.098 1.00 78.69 99 TYR A C 1
ATOM 757 O O . TYR A 1 99 ? 9.905 7.213 -29.619 1.00 78.69 99 TYR A O 1
ATOM 765 N N . ASP A 1 100 ? 9.701 5.025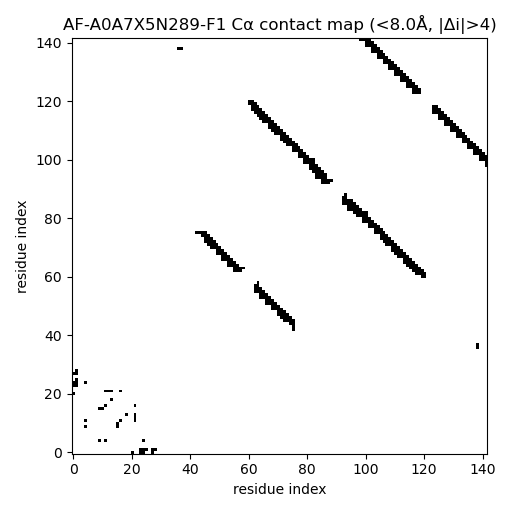 -30.144 1.00 85.06 100 ASP A N 1
ATOM 766 C CA . ASP A 1 100 ? 8.451 4.796 -29.433 1.00 85.06 100 ASP A CA 1
ATOM 767 C C . ASP A 1 100 ? 8.777 4.465 -27.976 1.00 85.06 100 ASP A C 1
ATOM 769 O O . ASP A 1 100 ? 9.522 3.531 -27.691 1.00 85.06 100 ASP A O 1
ATOM 773 N N . PHE A 1 101 ? 8.200 5.206 -27.033 1.00 85.56 101 PHE A N 1
ATOM 774 C CA . PHE A 1 101 ? 8.312 4.877 -25.618 1.00 85.56 101 PHE A CA 1
ATOM 775 C C . PHE A 1 101 ? 6.978 4.376 -25.079 1.00 85.56 101 PHE A C 1
ATOM 777 O O . PHE A 1 101 ? 5.908 4.895 -25.414 1.00 85.56 101 PHE A O 1
ATOM 784 N N . ALA A 1 102 ? 7.049 3.414 -24.162 1.00 86.00 102 ALA A N 1
ATOM 785 C CA . ALA A 1 102 ? 5.926 3.024 -23.325 1.00 86.00 102 ALA A CA 1
ATOM 786 C C . ALA A 1 102 ? 6.352 3.031 -21.857 1.00 86.00 102 ALA A C 1
ATOM 788 O O . ALA A 1 102 ? 7.444 2.610 -21.481 1.00 86.00 102 ALA A O 1
ATOM 789 N N . THR A 1 103 ? 5.497 3.568 -20.996 1.00 88.06 103 THR A N 1
ATOM 790 C CA . THR A 1 103 ? 5.703 3.583 -19.551 1.00 88.06 103 THR A CA 1
ATOM 791 C C . THR A 1 103 ? 4.4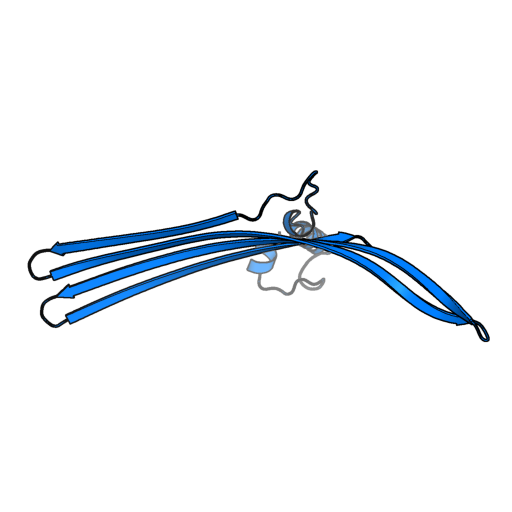29 3.145 -18.866 1.00 88.06 103 THR A C 1
ATOM 793 O O . THR A 1 103 ? 3.407 3.815 -18.996 1.00 88.06 103 THR A O 1
ATOM 796 N N . THR A 1 104 ? 4.516 2.075 -18.088 1.00 90.69 104 THR A N 1
ATOM 797 C CA . THR A 1 104 ? 3.418 1.577 -17.260 1.00 90.69 104 THR A CA 1
ATOM 798 C C . THR A 1 104 ? 3.778 1.776 -15.801 1.00 90.69 104 THR A C 1
ATOM 800 O O . THR A 1 104 ? 4.857 1.386 -15.352 1.00 90.69 104 THR A O 1
ATOM 803 N N . ARG A 1 105 ? 2.870 2.393 -15.054 1.00 91.12 105 ARG A N 1
ATOM 804 C CA . ARG A 1 105 ? 2.974 2.612 -13.616 1.00 91.12 105 ARG A CA 1
ATOM 805 C C . ARG A 1 105 ? 1.841 1.883 -12.906 1.00 91.12 105 ARG A C 1
ATOM 807 O O . ARG A 1 105 ? 0.704 1.980 -13.348 1.00 91.12 105 ARG A O 1
ATOM 814 N N . ASN A 1 106 ? 2.170 1.224 -11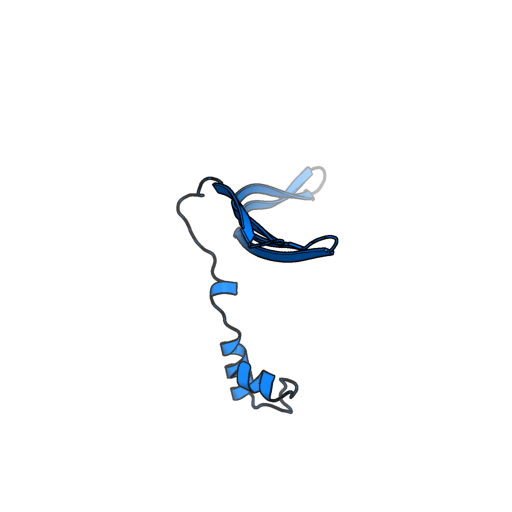.803 1.00 91.75 106 ASN A N 1
ATOM 815 C CA . ASN A 1 106 ? 1.226 0.708 -10.821 1.00 91.75 106 ASN A CA 1
ATOM 816 C C . ASN A 1 106 ? 1.512 1.383 -9.479 1.00 91.75 106 ASN A C 1
ATOM 818 O O . ASN A 1 106 ? 2.649 1.320 -9.002 1.00 91.75 106 ASN A O 1
ATOM 822 N N . ASN A 1 107 ? 0.509 2.036 -8.909 1.00 93.75 107 ASN A N 1
ATOM 823 C CA . ASN A 1 107 ? 0.572 2.661 -7.601 1.00 93.75 107 ASN A CA 1
ATOM 824 C C . ASN A 1 107 ? -0.435 1.984 -6.668 1.00 93.75 107 ASN A C 1
ATOM 826 O O . ASN A 1 107 ? -1.641 2.110 -6.873 1.00 93.75 107 ASN A O 1
ATOM 830 N N . VAL A 1 108 ? 0.063 1.285 -5.649 1.00 94.50 108 VAL A N 1
ATOM 831 C CA . VAL A 1 108 ? -0.768 0.642 -4.630 1.00 94.50 108 VAL A CA 1
ATOM 832 C C . VAL A 1 108 ? -0.590 1.376 -3.311 1.00 94.50 108 VAL A C 1
ATOM 834 O O . VAL A 1 108 ? 0.509 1.411 -2.761 1.00 94.50 108 VAL A O 1
ATOM 837 N N . ARG A 1 109 ? -1.684 1.911 -2.772 1.00 96.56 109 ARG A N 1
ATOM 838 C CA . ARG A 1 109 ? -1.727 2.572 -1.469 1.00 96.56 109 ARG A CA 1
ATOM 839 C C . ARG A 1 109 ? -2.667 1.823 -0.538 1.00 96.56 109 ARG A C 1
ATOM 841 O O . ARG A 1 109 ? -3.732 1.359 -0.927 1.00 96.56 109 ARG A O 1
ATOM 848 N N . THR A 1 110 ? -2.274 1.698 0.719 1.00 97.12 110 THR A N 1
ATOM 849 C CA . THR A 1 110 ? -3.132 1.169 1.779 1.00 97.12 110 THR A CA 1
ATOM 850 C C . THR A 1 110 ? -3.046 2.091 2.978 1.00 97.12 110 THR A C 1
ATOM 852 O O . THR A 1 110 ? -1.949 2.447 3.410 1.00 97.12 110 THR A O 1
ATOM 855 N N . ASN A 1 111 ? -4.199 2.474 3.513 1.00 96.81 111 ASN A N 1
ATOM 856 C CA . ASN A 1 111 ? -4.307 3.359 4.662 1.00 96.81 111 ASN A CA 1
ATOM 857 C C . ASN A 1 111 ? -5.107 2.664 5.762 1.00 96.81 111 ASN A C 1
ATOM 859 O O . ASN A 1 111 ? -6.087 1.975 5.486 1.00 96.81 111 ASN A O 1
ATOM 863 N N . GLY A 1 112 ? -4.704 2.871 7.010 1.00 97.75 112 GLY A N 1
ATOM 864 C CA . GLY A 1 112 ? -5.401 2.371 8.186 1.00 97.75 112 GLY A CA 1
ATOM 865 C C . GLY A 1 112 ? -5.292 3.365 9.331 1.00 97.75 112 GLY A C 1
ATOM 866 O O . GLY A 1 112 ? -4.196 3.797 9.672 1.00 97.75 112 GLY A O 1
ATOM 867 N N . MET A 1 113 ? -6.415 3.724 9.936 1.00 98.25 113 MET A N 1
ATOM 868 C CA . MET A 1 113 ? -6.479 4.603 11.097 1.00 98.25 113 MET A CA 1
ATOM 869 C C . MET A 1 113 ? -7.281 3.927 12.201 1.00 98.25 113 MET A C 1
ATOM 871 O O . MET A 1 113 ? -8.331 3.339 11.943 1.00 98.25 113 MET A O 1
ATOM 875 N N . LEU A 1 114 ? -6.798 4.055 13.433 1.00 98.12 114 LEU A N 1
ATOM 876 C CA . LEU A 1 114 ? -7.501 3.615 14.628 1.00 98.12 114 LEU A CA 1
ATOM 877 C C . LEU A 1 114 ? -7.522 4.759 15.640 1.00 98.12 114 LEU A C 1
ATOM 879 O O . LEU A 1 114 ? -6.475 5.295 15.999 1.00 98.12 114 LEU A O 1
ATOM 883 N N . GLY A 1 115 ? -8.717 5.123 16.084 1.00 98.12 115 GLY A N 1
ATOM 884 C CA . GLY A 1 115 ? -8.966 6.104 17.127 1.00 98.12 115 GLY A CA 1
ATOM 885 C C . GLY A 1 115 ? -9.658 5.454 18.318 1.00 98.12 115 GLY A C 1
ATOM 886 O O . GLY A 1 115 ? -10.600 4.682 18.145 1.00 98.12 115 GLY A O 1
ATOM 887 N N . LEU A 1 116 ? -9.198 5.780 19.520 1.00 97.75 116 LEU A N 1
ATOM 888 C CA . LEU A 1 116 ? -9.818 5.425 20.790 1.00 97.75 116 LEU A CA 1
ATOM 889 C C . LEU A 1 116 ? -10.128 6.712 21.554 1.00 97.75 116 LEU A C 1
ATOM 891 O O . LEU A 1 116 ? -9.298 7.619 21.611 1.00 97.75 116 LEU A O 1
ATOM 895 N N . GLY A 1 117 ? -11.311 6.783 22.145 1.00 97.25 117 GLY A N 1
ATOM 896 C CA . GLY A 1 117 ? -11.754 7.880 22.994 1.00 97.25 117 GLY A CA 1
ATOM 897 C C . GLY A 1 117 ? -12.232 7.345 24.333 1.00 97.25 117 GLY A C 1
ATOM 898 O O . GLY A 1 117 ? -12.894 6.309 24.393 1.00 97.25 117 GLY A O 1
ATOM 899 N N . TRP A 1 118 ? -11.899 8.050 25.403 1.00 97.00 118 TRP A N 1
ATOM 900 C CA . TRP A 1 118 ? -12.384 7.774 26.743 1.00 97.00 118 TRP A CA 1
ATOM 901 C C . TRP A 1 118 ? -12.824 9.074 27.401 1.00 97.00 118 TRP A C 1
ATOM 903 O O . TRP A 1 118 ? -12.057 10.033 27.476 1.00 97.00 118 TRP A O 1
ATOM 913 N N . GLU A 1 119 ? -14.059 9.102 27.875 1.00 96.81 119 GLU A N 1
ATOM 914 C CA . GLU A 1 119 ? -14.645 10.224 28.598 1.00 96.81 119 GLU A CA 1
ATOM 915 C C . GLU A 1 119 ? -15.028 9.756 29.999 1.00 96.81 119 GLU A C 1
ATOM 917 O O . GLU A 1 119 ? -15.634 8.699 30.148 1.00 96.81 119 GLU A O 1
ATOM 922 N N . TYR A 1 120 ? -14.674 10.522 31.029 1.00 95.81 120 TYR A N 1
ATOM 923 C CA . TYR A 1 120 ? -15.034 10.240 32.418 1.00 95.81 120 TYR A CA 1
ATOM 924 C C . TYR A 1 120 ? -15.247 11.545 33.189 1.00 95.81 120 TYR A C 1
ATOM 926 O O . TYR A 1 120 ? -14.313 12.330 33.395 1.00 95.81 120 TYR A O 1
ATOM 934 N N . GLY A 1 121 ? -16.487 11.797 33.613 1.00 92.25 121 GLY A N 1
ATOM 935 C CA . GLY A 1 121 ? -16.874 13.033 34.295 1.00 92.25 121 GLY A CA 1
ATOM 936 C C . GLY A 1 121 ? -16.600 14.282 33.447 1.00 92.25 121 GLY A C 1
ATOM 937 O O . GLY A 1 121 ? -17.346 14.589 32.525 1.00 92.25 121 GLY A O 1
ATOM 938 N N . ARG A 1 122 ? -15.529 15.021 33.774 1.00 93.69 122 ARG A N 1
ATOM 939 C CA . ARG A 1 122 ? -15.072 16.218 33.030 1.00 93.69 122 ARG A CA 1
ATOM 940 C C . ARG A 1 122 ? -13.767 16.001 32.254 1.00 93.69 122 ARG A C 1
ATOM 942 O O . ARG A 1 122 ? -13.186 16.966 31.764 1.00 93.69 122 ARG A O 1
ATOM 949 N N . HIS A 1 123 ? -13.270 14.768 32.199 1.00 94.81 123 HIS A N 1
ATOM 950 C CA . HIS A 1 123 ? -12.018 14.422 31.536 1.00 94.81 123 HIS A CA 1
ATOM 951 C C . HIS A 1 123 ? -12.287 13.683 30.228 1.00 94.81 123 HIS A C 1
ATOM 953 O O . HIS A 1 123 ? -13.138 12.799 30.177 1.00 94.81 123 HIS A O 1
ATOM 959 N N . THR A 1 124 ? -11.506 14.012 29.202 1.00 96.31 124 THR A N 1
ATOM 960 C CA . THR A 1 124 ? -11.532 13.347 27.899 1.00 96.31 124 THR A CA 1
ATOM 961 C C . THR A 1 124 ? -10.106 13.015 27.494 1.00 96.31 124 THR A C 1
ATOM 963 O O . THR A 1 124 ? -9.227 13.877 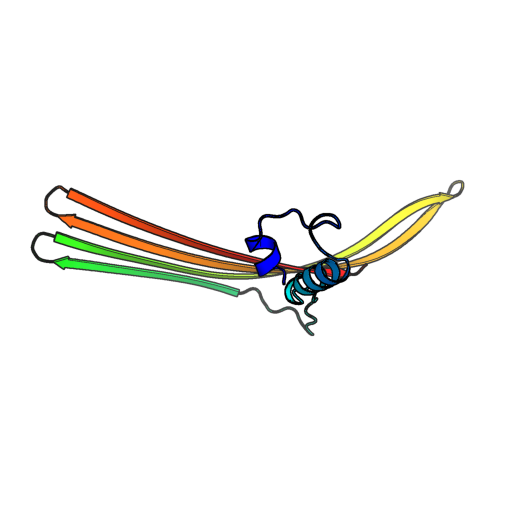27.528 1.00 96.31 124 THR A O 1
ATOM 966 N N . ILE A 1 125 ? -9.873 11.765 27.111 1.00 96.31 125 ILE A N 1
ATOM 967 C CA . ILE A 1 125 ? -8.595 11.271 26.605 1.00 96.31 125 ILE A CA 1
ATOM 968 C C . ILE A 1 125 ? -8.843 10.655 25.233 1.00 96.31 125 ILE A C 1
ATOM 970 O O . ILE A 1 125 ? -9.731 9.823 25.063 1.00 96.31 125 ILE A O 1
ATOM 974 N N . GLY A 1 126 ? -8.041 11.066 24.256 1.00 97.19 126 GLY A N 1
ATOM 975 C CA . GLY A 1 126 ? -8.066 10.532 22.902 1.00 97.19 126 GLY A CA 1
ATOM 976 C C . GLY A 1 126 ? -6.712 9.951 22.525 1.00 97.19 126 GLY A C 1
ATOM 977 O O . GLY A 1 126 ? -5.671 10.542 22.811 1.00 97.19 126 GLY A O 1
ATOM 978 N N . TRP A 1 127 ? -6.730 8.806 21.856 1.00 98.00 127 TRP A N 1
ATOM 979 C CA . TRP A 1 127 ? -5.565 8.222 21.209 1.00 98.00 127 TRP A CA 1
ATOM 980 C C . TRP A 1 127 ? -5.889 7.952 19.746 1.00 98.00 127 TRP A C 1
ATOM 982 O O . TRP A 1 127 ? -6.974 7.483 19.413 1.00 98.00 127 TRP A O 1
ATOM 992 N N . THR A 1 128 ? -4.964 8.267 18.847 1.00 98.06 128 THR A N 1
ATOM 993 C CA . THR A 1 128 ? -5.139 8.018 17.416 1.00 98.06 128 THR A CA 1
ATOM 994 C C . THR A 1 128 ? -3.822 7.579 16.813 1.00 98.06 128 THR A C 1
ATOM 996 O O . THR A 1 128 ? -2.774 8.156 17.098 1.00 98.06 128 THR A O 1
ATOM 999 N N . THR A 1 129 ? -3.888 6.561 15.966 1.00 97.88 129 THR A N 1
ATOM 1000 C CA . THR A 1 129 ? -2.762 6.076 15.177 1.00 97.88 129 THR A CA 1
ATOM 1001 C C . THR A 1 129 ? -3.154 5.974 13.711 1.00 97.88 129 THR A C 1
ATOM 1003 O O . THR A 1 129 ? -4.308 5.692 13.379 1.00 97.88 129 THR A O 1
ATOM 1006 N N . LEU A 1 130 ? -2.180 6.216 12.839 1.00 97.69 130 LEU A N 1
ATOM 1007 C CA . LEU A 1 130 ? -2.318 6.184 11.392 1.00 97.69 130 LEU A CA 1
ATOM 1008 C C . LEU A 1 130 ? -1.173 5.360 10.807 1.00 97.69 130 LEU A C 1
ATOM 1010 O O . LEU A 1 130 ? -0.006 5.566 11.140 1.00 97.69 130 LEU A O 1
ATOM 1014 N N . TYR A 1 131 ? -1.519 4.467 9.894 1.00 96.75 131 TYR A N 1
ATOM 1015 C CA . TYR A 1 131 ? -0.596 3.695 9.089 1.00 96.75 131 TYR A CA 1
ATOM 1016 C C . TYR A 1 131 ? -0.895 3.930 7.612 1.00 96.75 131 TYR A C 1
ATOM 1018 O O . TYR A 1 131 ? -2.038 3.812 7.172 1.00 96.75 131 TYR A O 1
ATOM 1026 N N . VAL A 1 132 ? 0.146 4.250 6.851 1.00 96.88 132 VAL A N 1
ATOM 1027 C CA . VAL A 1 132 ? 0.076 4.433 5.402 1.00 96.88 132 VAL A CA 1
ATOM 1028 C C . VAL A 1 132 ? 1.205 3.635 4.777 1.00 96.88 132 VAL A C 1
ATOM 1030 O O . VAL A 1 132 ? 2.361 3.759 5.183 1.00 96.88 132 VAL A O 1
ATOM 1033 N N . HIS A 1 133 ? 0.867 2.834 3.777 1.00 95.38 133 HIS A N 1
ATOM 1034 C CA . HIS A 1 133 ? 1.826 2.114 2.960 1.00 95.38 133 HIS A CA 1
ATOM 1035 C C . HIS A 1 133 ? 1.599 2.446 1.490 1.00 95.38 133 HIS A C 1
ATOM 1037 O O . HIS A 1 133 ? 0.462 2.463 1.025 1.00 95.38 133 HIS A O 1
ATOM 1043 N N . ASP A 1 134 ? 2.684 2.727 0.775 1.00 94.81 134 ASP A N 1
ATOM 1044 C CA . ASP A 1 134 ? 2.680 3.111 -0.633 1.00 94.81 134 ASP A CA 1
ATOM 1045 C C . ASP A 1 134 ? 3.738 2.279 -1.364 1.00 94.81 134 ASP A C 1
ATOM 1047 O O . ASP A 1 134 ? 4.898 2.224 -0.943 1.00 94.81 134 ASP A O 1
ATOM 1051 N N . ALA A 1 135 ? 3.319 1.605 -2.431 1.00 91.00 135 ALA A N 1
ATOM 1052 C CA . ALA A 1 135 ? 4.165 0.794 -3.282 1.00 91.00 135 ALA A CA 1
ATOM 1053 C C . ALA A 1 135 ? 3.987 1.208 -4.746 1.00 91.00 135 ALA A C 1
ATOM 1055 O O . ALA A 1 135 ? 2.951 0.974 -5.372 1.00 91.00 135 ALA A O 1
ATOM 1056 N N . LEU A 1 136 ? 5.057 1.760 -5.315 1.00 90.62 136 LEU A N 1
ATOM 1057 C CA . LEU A 1 136 ? 5.113 2.209 -6.698 1.00 90.62 136 LEU A CA 1
ATOM 1058 C C . LEU A 1 136 ? 5.975 1.265 -7.540 1.00 90.62 136 LEU A C 1
ATOM 1060 O O . LEU A 1 136 ? 7.169 1.108 -7.285 1.00 90.62 136 LEU A O 1
ATOM 1064 N N . LYS A 1 137 ? 5.401 0.708 -8.608 1.00 88.69 137 LYS A N 1
ATOM 1065 C CA . LYS A 1 137 ? 6.146 -0.016 -9.648 1.00 88.69 137 LYS A CA 1
ATOM 1066 C C . LYS A 1 137 ? 6.062 0.710 -10.979 1.00 88.69 137 LYS A C 1
ATOM 1068 O O . LYS A 1 137 ? 5.002 1.190 -11.374 1.00 88.69 137 LYS A O 1
ATOM 1073 N N . VAL A 1 138 ? 7.192 0.782 -11.681 1.00 88.19 138 VAL A N 1
ATOM 1074 C CA . VAL A 1 138 ? 7.291 1.440 -12.986 1.00 88.19 138 VAL A CA 1
ATOM 1075 C C . VAL A 1 138 ? 8.072 0.557 -13.947 1.00 88.19 138 VAL A C 1
ATOM 1077 O O . VAL A 1 138 ? 9.228 0.234 -13.689 1.00 88.19 138 VAL A O 1
ATOM 1080 N N . ALA A 1 139 ? 7.458 0.234 -15.079 1.00 87.38 139 ALA A N 1
ATOM 1081 C CA . ALA A 1 139 ? 8.115 -0.361 -16.232 1.00 87.38 139 ALA A CA 1
ATOM 1082 C C . ALA A 1 139 ? 8.246 0.700 -17.331 1.00 87.38 139 ALA A C 1
ATOM 1084 O O . ALA A 1 139 ? 7.299 1.447 -17.588 1.00 87.38 139 ALA A O 1
ATOM 1085 N N . ARG A 1 140 ? 9.420 0.792 -17.964 1.00 85.56 140 ARG A N 1
ATOM 1086 C CA . ARG A 1 140 ? 9.660 1.675 -19.113 1.00 85.56 140 ARG A CA 1
ATOM 1087 C C . ARG A 1 140 ? 10.338 0.884 -20.223 1.00 85.56 140 ARG A C 1
ATOM 1089 O O . ARG A 1 140 ? 11.349 0.244 -19.950 1.00 85.56 140 ARG A O 1
ATOM 1096 N N . SER A 1 141 ? 9.828 0.990 -21.441 1.00 83.00 141 SER A N 1
ATOM 1097 C CA . SER A 1 141 ? 10.540 0.616 -22.661 1.00 83.00 141 SER A CA 1
ATOM 1098 C C . SER A 1 141 ? 10.829 1.865 -23.485 1.00 83.00 141 SER A C 1
ATOM 1100 O O . SER A 1 141 ? 10.075 2.845 -23.455 1.00 83.00 141 SER A O 1
ATOM 1102 N N . ARG A 1 142 ? 11.977 1.829 -24.150 1.00 69.38 142 ARG A N 1
ATOM 1103 C CA . ARG A 1 142 ? 12.485 2.821 -25.090 1.00 69.38 142 ARG A CA 1
ATOM 1104 C C . ARG A 1 142 ? 12.974 2.074 -26.318 1.00 69.38 142 ARG A C 1
ATOM 1106 O O . ARG A 1 142 ? 13.414 0.918 -26.111 1.00 69.38 142 ARG A O 1
#

Sequence (142 aa):
ALRDAIQSGRRVDLGSFSREDIRRIGRSLNDANLYVLQEKDSIAPDVNVGGSAGYSMDVGEAKLGIIAVASYDNEWRTRTGKQQDGIFVGDTVEFNSNYDFATTRNNVRTNGMLGLGWEYGRHTIGWTTLYVHDALKVARSR

Mean predicted aligned error: 10.58 Å

Secondary structure (DSSP, 8-state):
-HHHHHHT---SSTTTS-HHHHHHHHHHT--GGGTPPPP-SSPPPPEEEEEEEEEEEEETTEEEEEEEEEEEEEEEEEEEEEEEEEEEETTEEEEEEEEEEEEEEEEEEEEEEEEEEEEETTEEEEEEEEEEEEEEEEEEE-